Protein AF-A0A3D4R0G5-F1 (afdb_monomer_lite)

Radius of gyration: 15.56 Å; chains: 1; bounding box: 45×39×32 Å

Sequence (97 aa):
MHTFTLDKPDNLVDWWQESVDHYADKRLVGTKNKDGVYEWATRREINTRIDNLRAGLAQLGVGEGDAVGIIANTRLEWTYGNIACGLHERVLSLPSG

Secondary structure (DSSP, 8-state):
---PPPPSP-SHHHHHHHHHHHHTTSEEEEEE-TTSPEEEEEHHHHHHHHHHHHHHHHHTT--TT--------SSSHHHHHHHHHHHGGGGGGS---

Foldseek 3Di:
DDDDDDDPPPFLQRVLVVCCVVFVQDFDDWDQDPVRDTDTDGSVNLVVVLVVVLVVCVVVVDAPPDDDDDDDDPDCPVVSVRNSNRNRVCVVVDPDD

pLDDT: mean 73.66, std 18.44, range [33.53, 94.44]

Structure (mmCIF, N/CA/C/O backbone):
data_AF-A0A3D4R0G5-F1
#
_entry.id   AF-A0A3D4R0G5-F1
#
loop_
_atom_site.group_PDB
_atom_site.id
_atom_site.type_symbol
_atom_site.label_atom_id
_atom_site.label_alt_id
_atom_site.label_comp_id
_atom_site.label_asym_id
_atom_site.label_entity_id
_atom_site.label_seq_id
_atom_site.pdbx_PDB_ins_code
_atom_site.Cartn_x
_atom_site.Cartn_y
_atom_site.Cartn_z
_atom_site.occupancy
_atom_site.B_iso_or_equiv
_atom_site.auth_seq_id
_atom_site.auth_comp_id
_atom_site.auth_asym_id
_atom_site.auth_atom_id
_atom_site.pdbx_PDB_model_num
ATOM 1 N N . MET A 1 1 ? -14.406 29.023 13.101 1.00 48.34 1 MET A N 1
ATOM 2 C CA . MET A 1 1 ? -13.909 27.768 12.504 1.00 48.34 1 MET A CA 1
ATOM 3 C C . MET A 1 1 ? -14.226 27.843 11.022 1.00 48.34 1 MET A C 1
ATOM 5 O O . MET A 1 1 ? -15.395 27.978 10.692 1.00 48.34 1 MET A O 1
ATOM 9 N N . HIS A 1 2 ? -13.218 27.923 10.154 1.00 57.38 2 HIS A N 1
ATOM 10 C CA . HIS A 1 2 ? -13.448 27.912 8.708 1.00 57.38 2 HIS A CA 1
ATOM 11 C C . HIS A 1 2 ? -13.709 26.470 8.276 1.00 57.38 2 HIS A C 1
ATOM 13 O O . HIS A 1 2 ? -12.879 25.602 8.535 1.00 57.38 2 HIS A O 1
ATOM 19 N N . THR A 1 3 ? -14.865 26.219 7.669 1.00 54.50 3 THR A N 1
ATOM 20 C CA . THR A 1 3 ? -15.216 24.907 7.121 1.00 54.50 3 THR A CA 1
ATOM 21 C C . THR A 1 3 ? -14.802 24.894 5.656 1.00 54.50 3 THR A C 1
ATOM 23 O O . THR A 1 3 ? -15.384 25.609 4.843 1.00 54.50 3 THR A O 1
ATOM 26 N N . PHE A 1 4 ? -13.766 24.130 5.327 1.00 71.94 4 PHE A N 1
ATOM 27 C CA . PHE A 1 4 ? -13.363 23.891 3.944 1.00 71.94 4 PHE A CA 1
ATOM 28 C C . PHE A 1 4 ? -14.154 22.698 3.402 1.00 71.94 4 PHE A C 1
ATOM 30 O O . PHE A 1 4 ? -14.336 21.711 4.110 1.00 71.94 4 PHE A O 1
ATOM 37 N N . THR A 1 5 ? -14.639 22.801 2.164 1.00 72.31 5 THR A N 1
ATOM 38 C CA . THR A 1 5 ? -15.183 21.662 1.410 1.00 72.31 5 THR A CA 1
ATOM 39 C C . THR A 1 5 ? -14.117 21.264 0.400 1.00 72.31 5 THR A C 1
ATOM 41 O O . THR A 1 5 ? -13.736 22.091 -0.425 1.00 72.31 5 THR A O 1
ATOM 44 N N . LEU A 1 6 ? -13.577 20.054 0.528 1.00 71.44 6 LEU A N 1
ATOM 45 C CA . LEU A 1 6 ? -12.579 19.513 -0.390 1.00 71.44 6 LEU A CA 1
ATOM 46 C C . LEU A 1 6 ? -13.287 18.712 -1.485 1.00 71.44 6 LEU A C 1
ATOM 48 O O . LEU A 1 6 ? -14.245 17.990 -1.201 1.00 71.44 6 LEU A O 1
ATOM 52 N N . ASP A 1 7 ? -12.814 18.836 -2.723 1.00 78.00 7 ASP A N 1
ATOM 53 C CA . ASP A 1 7 ? -13.222 17.932 -3.796 1.00 78.00 7 ASP A CA 1
ATOM 54 C C . ASP A 1 7 ? -12.615 16.547 -3.543 1.00 78.00 7 ASP A C 1
ATOM 56 O O . ASP A 1 7 ? -11.468 16.430 -3.105 1.00 78.00 7 ASP A O 1
ATOM 60 N N . LYS A 1 8 ? -13.381 15.488 -3.823 1.00 74.56 8 LYS A N 1
ATOM 61 C CA . LYS A 1 8 ? -12.870 14.119 -3.709 1.00 74.56 8 LYS A CA 1
ATOM 62 C C . LYS A 1 8 ? -11.788 13.844 -4.766 1.00 74.56 8 LYS A C 1
ATOM 64 O O . LYS A 1 8 ? -11.909 14.354 -5.883 1.00 74.56 8 LYS A O 1
ATOM 69 N N . PRO A 1 9 ? -10.787 13.001 -4.458 1.00 75.31 9 PRO A N 1
ATOM 70 C CA . PRO A 1 9 ? -10.557 12.335 -3.172 1.00 75.31 9 PRO A CA 1
ATOM 71 C C . PRO A 1 9 ? -9.967 13.287 -2.117 1.00 75.31 9 PRO A C 1
ATOM 73 O O . PRO A 1 9 ? -8.949 13.937 -2.347 1.00 75.31 9 PRO A O 1
ATOM 76 N N . ASP A 1 10 ? -10.589 13.335 -0.938 1.00 78.00 10 ASP A N 1
ATOM 77 C CA . ASP A 1 10 ? -10.204 14.206 0.186 1.00 78.00 10 ASP A CA 1
ATOM 78 C C . ASP A 1 10 ? -9.365 13.482 1.254 1.00 78.00 10 ASP A C 1
ATOM 80 O O . ASP A 1 10 ? -8.945 14.079 2.246 1.00 78.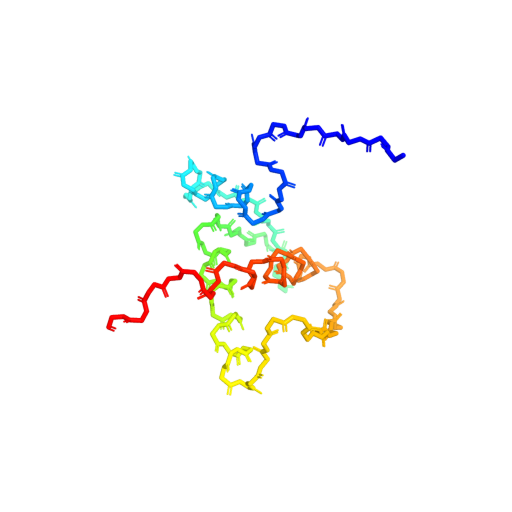00 10 ASP A O 1
ATOM 84 N N . ASN A 1 11 ? -9.071 12.201 1.026 1.00 77.12 11 ASN A N 1
ATOM 85 C CA . ASN A 1 11 ? -8.231 11.368 1.869 1.00 77.12 11 ASN A CA 1
ATOM 86 C C . ASN A 1 11 ? -7.337 10.446 1.014 1.00 77.12 11 ASN A C 1
ATOM 88 O O . ASN A 1 11 ? -7.594 10.179 -0.164 1.00 77.12 11 ASN A O 1
ATOM 92 N N . LEU A 1 12 ? -6.252 9.955 1.618 1.00 73.62 12 LEU A N 1
ATOM 93 C CA . LEU A 1 12 ? -5.248 9.138 0.924 1.00 73.62 12 LEU A CA 1
ATOM 94 C C . LEU A 1 12 ? -5.777 7.765 0.489 1.00 73.62 12 LEU A C 1
ATOM 96 O O . LEU A 1 12 ? -5.223 7.169 -0.434 1.00 73.62 12 LEU A O 1
ATOM 100 N N . VAL A 1 13 ? -6.824 7.271 1.148 1.00 79.31 13 VAL A N 1
ATOM 101 C CA . VAL A 1 13 ? -7.434 5.965 0.879 1.00 79.31 13 VAL A CA 1
ATOM 102 C C . VAL A 1 13 ? -8.146 5.978 -0.448 1.00 79.31 13 VAL A C 1
ATOM 104 O O . VAL A 1 13 ? -7.862 5.156 -1.317 1.00 79.31 13 VAL A O 1
ATOM 107 N N . ASP A 1 14 ? -9.041 6.945 -0.602 1.00 79.69 14 ASP A N 1
ATOM 108 C CA . ASP A 1 14 ? -9.848 7.099 -1.795 1.00 79.69 14 ASP A CA 1
ATOM 109 C C . ASP A 1 14 ? -8.952 7.446 -2.984 1.00 79.69 14 ASP A C 1
ATOM 111 O O . ASP A 1 14 ? -9.070 6.828 -4.040 1.00 79.69 14 ASP A O 1
ATOM 115 N N . TRP A 1 15 ? -7.955 8.314 -2.780 1.00 85.94 15 TRP A N 1
ATOM 116 C CA . TRP A 1 15 ? -6.956 8.604 -3.808 1.00 85.94 15 TRP A CA 1
ATOM 117 C C . TRP A 1 15 ? -6.176 7.357 -4.246 1.00 85.94 15 TRP A C 1
ATOM 119 O O . TRP A 1 15 ? -5.942 7.146 -5.440 1.00 85.94 15 TRP A O 1
ATOM 129 N N . TRP A 1 16 ? -5.759 6.513 -3.296 1.00 87.38 16 TRP A N 1
ATOM 130 C CA . TRP A 1 16 ? -5.046 5.280 -3.620 1.00 87.38 16 TRP A CA 1
ATOM 131 C C . TRP A 1 16 ? -5.940 4.296 -4.376 1.00 87.38 16 TRP A C 1
ATOM 133 O O . TRP A 1 16 ? -5.505 3.747 -5.388 1.00 87.38 16 TRP A O 1
ATOM 143 N N . GLN A 1 17 ? -7.185 4.111 -3.934 1.00 85.62 17 GLN A N 1
ATOM 144 C CA . GLN A 1 17 ? -8.121 3.200 -4.583 1.00 85.62 17 GLN A CA 1
ATOM 145 C C . GLN A 1 17 ? -8.419 3.635 -6.022 1.00 85.62 17 GLN A C 1
ATOM 147 O O . GLN A 1 17 ? -8.271 2.829 -6.936 1.00 85.62 17 GLN A O 1
ATOM 152 N N . GLU A 1 18 ? -8.716 4.918 -6.249 1.00 89.50 18 GLU A N 1
ATOM 153 C CA . GLU A 1 18 ? -8.906 5.460 -7.600 1.00 89.50 18 GLU A CA 1
ATOM 154 C C . GLU A 1 18 ? -7.652 5.255 -8.469 1.00 89.50 18 GLU A C 1
ATOM 156 O O . GLU A 1 18 ? -7.726 4.851 -9.632 1.00 89.50 18 GLU A O 1
ATOM 161 N N . SER A 1 19 ? -6.461 5.472 -7.904 1.00 88.38 19 SER A N 1
ATOM 162 C CA . SER A 1 19 ? -5.190 5.248 -8.603 1.00 88.38 19 SER A CA 1
ATOM 163 C C . SER A 1 19 ? -4.996 3.782 -9.007 1.00 88.38 19 SER A C 1
ATOM 165 O O . SER A 1 19 ? -4.516 3.508 -10.113 1.00 88.38 19 SER A O 1
ATOM 167 N N . VAL A 1 20 ? -5.363 2.830 -8.143 1.00 91.81 20 VAL A N 1
ATOM 168 C CA . VAL A 1 20 ? -5.325 1.393 -8.451 1.00 91.81 20 VAL A CA 1
ATOM 169 C C . VAL A 1 20 ? -6.344 1.055 -9.535 1.00 91.81 20 VAL A C 1
ATOM 171 O O . VAL A 1 20 ? -5.971 0.397 -10.505 1.00 91.81 20 VAL A O 1
ATOM 174 N N . ASP A 1 21 ? -7.573 1.557 -9.435 1.00 92.31 21 ASP A N 1
ATOM 175 C CA . ASP A 1 21 ? -8.653 1.273 -10.385 1.00 92.31 21 ASP A CA 1
ATOM 176 C C . ASP A 1 21 ? -8.296 1.733 -11.809 1.00 92.31 21 ASP A C 1
ATOM 178 O O . ASP A 1 21 ? -8.527 1.017 -12.785 1.00 92.31 21 ASP A O 1
ATOM 182 N N . HIS A 1 22 ? -7.652 2.896 -11.944 1.00 93.12 22 HIS A N 1
ATOM 183 C CA . HIS A 1 22 ? -7.268 3.445 -13.246 1.00 93.12 22 HIS A CA 1
ATOM 184 C C . HIS A 1 22 ? -5.939 2.912 -13.796 1.00 93.12 22 HIS A C 1
ATOM 186 O O . HIS A 1 22 ? -5.716 2.928 -15.011 1.00 93.12 22 HIS A O 1
ATOM 192 N N . TYR A 1 23 ? -5.016 2.483 -12.931 1.00 93.62 23 TYR A N 1
ATOM 193 C CA . TYR A 1 23 ? -3.621 2.252 -13.319 1.00 93.62 23 TYR A CA 1
ATOM 194 C C . TYR A 1 23 ? -3.008 0.974 -12.737 1.00 93.62 23 TYR A C 1
ATOM 196 O O . TYR A 1 23 ? -1.780 0.893 -12.638 1.00 93.62 23 TYR A O 1
ATOM 204 N N . ALA A 1 24 ? -3.828 -0.018 -12.382 1.00 91.00 24 ALA A N 1
ATOM 205 C CA . ALA A 1 24 ? -3.434 -1.255 -11.703 1.00 91.00 24 ALA A CA 1
ATOM 206 C C . ALA A 1 24 ? -2.129 -1.873 -12.231 1.00 91.00 24 ALA A C 1
ATOM 208 O O . ALA A 1 24 ? -1.208 -2.133 -11.455 1.00 91.00 24 ALA A O 1
ATOM 209 N N . ASP A 1 25 ? -2.015 -2.040 -13.550 1.00 94.44 25 ASP A N 1
ATOM 210 C CA . ASP A 1 25 ? -0.896 -2.755 -14.175 1.00 94.44 25 ASP A CA 1
ATOM 211 C C . ASP A 1 25 ? 0.287 -1.832 -14.539 1.00 94.44 25 ASP A C 1
ATOM 213 O O . ASP A 1 25 ? 1.323 -2.281 -15.034 1.00 94.44 25 ASP A O 1
ATOM 217 N N . LYS A 1 26 ? 0.182 -0.522 -14.266 1.00 92.75 26 LYS A N 1
ATOM 218 C CA . LYS A 1 26 ? 1.291 0.417 -14.468 1.00 92.75 26 LYS A CA 1
ATOM 219 C C . LYS A 1 26 ? 2.290 0.301 -13.323 1.00 92.75 26 LYS A C 1
ATOM 221 O O . LYS A 1 26 ? 1.942 0.477 -12.152 1.00 92.75 26 LYS A O 1
ATOM 226 N N . ARG A 1 27 ? 3.559 0.101 -13.690 1.00 91.44 27 ARG A N 1
ATOM 227 C CA . ARG A 1 27 ? 4.708 0.213 -12.782 1.00 91.44 27 ARG A CA 1
ATOM 228 C C . ARG A 1 27 ? 4.680 1.581 -12.108 1.00 91.44 27 ARG A C 1
ATOM 230 O O . ARG A 1 27 ? 4.577 2.604 -12.784 1.00 91.44 27 ARG A O 1
ATOM 237 N N . LEU A 1 28 ? 4.745 1.584 -10.785 1.00 84.25 28 LEU A N 1
ATOM 238 C CA . LEU A 1 28 ? 4.773 2.805 -9.985 1.00 84.25 28 LEU A CA 1
ATOM 239 C C . LEU A 1 28 ? 6.131 2.985 -9.311 1.00 84.25 28 LEU A C 1
ATOM 241 O O . LEU A 1 28 ? 6.627 4.103 -9.216 1.00 84.25 28 LEU A O 1
ATOM 245 N N . VAL A 1 29 ? 6.738 1.887 -8.865 1.00 81.81 29 VAL A N 1
ATOM 246 C CA . VAL A 1 29 ? 7.881 1.928 -7.954 1.00 81.81 29 VAL A CA 1
ATOM 247 C C . VAL A 1 29 ? 8.962 0.974 -8.420 1.00 81.81 29 VAL A C 1
ATOM 249 O O . VAL A 1 29 ? 8.661 -0.177 -8.706 1.00 81.81 29 V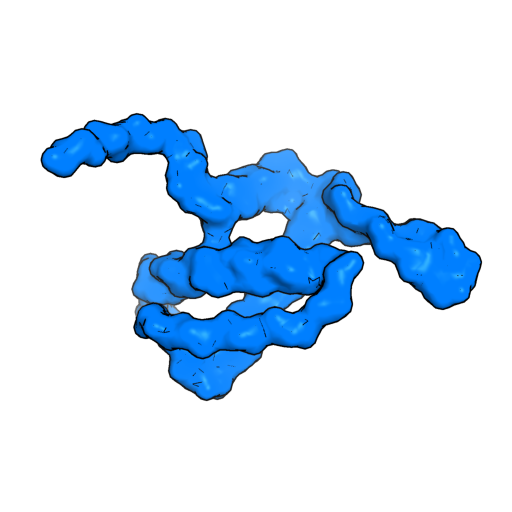AL A O 1
ATOM 252 N N . GLY A 1 30 ? 10.213 1.437 -8.458 1.00 85.06 30 GLY A N 1
ATOM 253 C CA . GLY A 1 30 ? 11.387 0.614 -8.740 1.00 85.06 30 GLY A CA 1
ATOM 254 C C . GLY A 1 30 ? 12.320 0.527 -7.532 1.00 85.06 30 GLY A C 1
ATOM 255 O O . GLY A 1 30 ? 12.802 1.550 -7.043 1.00 85.06 30 GLY A O 1
ATOM 256 N N . THR A 1 31 ? 12.636 -0.680 -7.072 1.00 84.12 31 THR A N 1
ATOM 257 C CA . THR A 1 31 ? 13.633 -0.936 -6.023 1.00 84.12 31 THR A CA 1
ATOM 258 C C . THR A 1 31 ? 14.840 -1.647 -6.607 1.00 84.12 31 THR A C 1
ATOM 260 O O . THR A 1 31 ? 14.688 -2.586 -7.376 1.00 84.12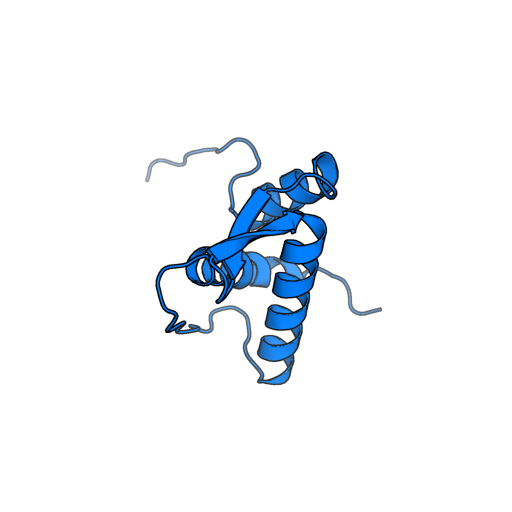 31 THR A O 1
ATOM 263 N N . LYS A 1 32 ? 16.052 -1.211 -6.249 1.00 86.44 32 LYS A N 1
ATOM 264 C CA . LYS A 1 32 ? 17.259 -1.948 -6.631 1.00 86.44 32 LYS A CA 1
ATOM 265 C C . LYS A 1 32 ? 17.386 -3.190 -5.760 1.00 86.44 32 LYS A C 1
ATOM 267 O O . LYS A 1 32 ? 17.349 -3.065 -4.537 1.00 86.44 32 LYS A O 1
ATOM 272 N N . ASN A 1 33 ? 17.557 -4.344 -6.386 1.00 86.25 33 ASN A N 1
ATOM 273 C CA . ASN A 1 33 ? 17.921 -5.570 -5.695 1.00 86.25 33 ASN A CA 1
ATOM 274 C C . ASN A 1 33 ? 19.418 -5.575 -5.331 1.00 86.25 33 ASN A C 1
ATOM 276 O O . ASN A 1 33 ? 20.140 -4.601 -5.574 1.00 86.25 33 ASN A O 1
ATOM 280 N N . LYS A 1 34 ? 19.885 -6.668 -4.716 1.00 88.06 34 LYS A N 1
ATOM 281 C CA . LYS A 1 34 ? 21.274 -6.810 -4.242 1.00 88.06 34 LYS A CA 1
ATOM 282 C C . LYS A 1 34 ? 22.306 -6.713 -5.372 1.00 88.06 34 LYS A C 1
ATOM 284 O O . LYS A 1 34 ? 23.418 -6.260 -5.125 1.00 88.06 34 LYS A O 1
ATOM 289 N N . ASP A 1 35 ? 21.902 -7.049 -6.593 1.00 92.00 35 ASP A N 1
ATOM 290 C CA . ASP A 1 35 ? 22.732 -6.997 -7.799 1.00 92.00 35 ASP A CA 1
ATOM 291 C C . ASP A 1 35 ? 22.663 -5.627 -8.503 1.00 92.00 35 ASP A C 1
ATOM 293 O O . ASP A 1 35 ? 23.237 -5.422 -9.571 1.00 92.00 35 ASP A O 1
ATOM 297 N N . GLY A 1 36 ? 21.952 -4.659 -7.914 1.00 90.06 36 GLY A N 1
ATOM 298 C CA . GLY A 1 36 ? 21.808 -3.302 -8.439 1.00 90.06 36 GLY A CA 1
ATOM 299 C C . GLY A 1 36 ? 20.769 -3.153 -9.555 1.00 90.06 36 GLY A C 1
ATOM 300 O O . GLY A 1 36 ? 20.627 -2.049 -10.094 1.00 90.06 36 GLY A O 1
ATOM 301 N N . VAL A 1 37 ? 20.023 -4.214 -9.877 1.00 91.81 37 VAL A N 1
ATOM 302 C CA . VAL A 1 37 ? 18.975 -4.230 -10.908 1.00 91.81 37 VAL A CA 1
ATOM 303 C C . VAL A 1 37 ? 17.666 -3.696 -10.333 1.00 91.81 37 VAL A C 1
ATOM 305 O O . VAL A 1 37 ? 17.285 -4.034 -9.216 1.00 91.81 37 VAL A O 1
ATOM 308 N N . TYR A 1 38 ? 16.968 -2.847 -11.091 1.00 88.69 38 TYR A N 1
ATOM 309 C CA . TYR A 1 38 ? 15.657 -2.342 -10.688 1.00 88.69 38 TYR A CA 1
ATOM 310 C C . TYR A 1 38 ? 14.563 -3.387 -10.897 1.00 88.69 38 TYR A C 1
ATOM 312 O O . TYR A 1 38 ? 14.242 -3.755 -12.027 1.00 88.69 38 TYR A O 1
ATOM 320 N N . GLU A 1 39 ? 13.931 -3.772 -9.800 1.00 89.25 39 GLU A N 1
ATOM 321 C CA . GLU A 1 39 ? 12.689 -4.528 -9.762 1.00 89.25 39 GLU A CA 1
ATOM 322 C C . GLU A 1 39 ? 11.531 -3.549 -9.610 1.00 89.25 39 GLU A C 1
ATOM 324 O O . GLU A 1 39 ? 11.540 -2.690 -8.726 1.00 89.25 39 GLU A O 1
ATOM 329 N N . TRP A 1 40 ? 10.549 -3.648 -10.502 1.00 90.25 40 TRP A N 1
ATOM 330 C CA . TRP A 1 40 ? 9.428 -2.720 -10.548 1.00 90.25 40 TRP A CA 1
ATOM 331 C C . TRP A 1 40 ? 8.167 -3.369 -10.003 1.00 90.25 40 TRP A C 1
ATOM 333 O O . TRP A 1 40 ? 7.809 -4.455 -10.443 1.00 90.25 40 TRP A O 1
ATOM 343 N N . ALA A 1 41 ? 7.471 -2.663 -9.119 1.00 89.19 41 ALA A N 1
ATOM 344 C CA . ALA A 1 41 ? 6.151 -3.026 -8.640 1.00 89.19 41 ALA A CA 1
ATOM 345 C C . ALA A 1 41 ? 5.073 -2.204 -9.358 1.00 89.19 41 ALA A C 1
ATOM 347 O O . ALA A 1 41 ? 5.170 -0.977 -9.515 1.00 89.19 41 ALA A O 1
ATOM 348 N N . THR A 1 42 ? 4.036 -2.901 -9.793 1.00 92.12 42 THR A N 1
ATOM 349 C CA . THR A 1 42 ? 2.771 -2.350 -10.276 1.00 92.12 42 THR A CA 1
ATOM 350 C C . THR A 1 42 ? 1.911 -1.864 -9.112 1.00 92.12 42 THR A C 1
ATOM 352 O O . THR A 1 42 ? 2.101 -2.263 -7.961 1.00 92.12 42 THR A O 1
ATOM 355 N N . ARG A 1 43 ? 0.930 -1.001 -9.396 1.00 90.25 43 ARG A N 1
ATOM 356 C CA . ARG A 1 43 ? -0.039 -0.563 -8.377 1.00 90.25 43 ARG A CA 1
ATOM 357 C C . ARG A 1 43 ? -0.830 -1.729 -7.796 1.00 90.25 43 ARG A C 1
ATOM 359 O O . ARG A 1 43 ? -1.068 -1.742 -6.596 1.00 90.25 43 ARG A O 1
ATOM 366 N N . ARG A 1 44 ? -1.169 -2.726 -8.618 1.00 91.19 44 ARG A N 1
ATOM 367 C CA . ARG A 1 44 ? -1.833 -3.960 -8.184 1.00 91.19 44 ARG A CA 1
ATOM 368 C C . ARG A 1 44 ? -1.013 -4.711 -7.140 1.00 91.19 44 ARG A C 1
ATOM 370 O O . ARG A 1 44 ? -1.529 -5.035 -6.079 1.00 91.19 44 ARG A O 1
ATOM 377 N N . GLU A 1 45 ? 0.267 -4.949 -7.418 1.00 89.94 45 GLU A N 1
ATOM 378 C CA . GLU A 1 45 ? 1.155 -5.657 -6.487 1.00 89.94 45 GLU A CA 1
ATOM 379 C C . GLU A 1 45 ? 1.349 -4.882 -5.182 1.00 89.94 45 GLU A C 1
ATOM 381 O O . GLU A 1 45 ? 1.449 -5.481 -4.112 1.00 89.94 45 GLU A O 1
ATOM 386 N N . ILE A 1 46 ? 1.376 -3.550 -5.255 1.00 87.56 46 ILE A N 1
ATOM 387 C CA . ILE A 1 46 ? 1.411 -2.693 -4.068 1.00 87.56 46 ILE A CA 1
ATOM 388 C C . ILE A 1 46 ? 0.098 -2.814 -3.282 1.00 87.56 46 ILE A C 1
ATOM 390 O O . ILE A 1 46 ? 0.148 -2.984 -2.066 1.00 87.56 46 ILE A O 1
ATOM 394 N N . ASN A 1 47 ? -1.057 -2.799 -3.955 1.00 87.94 47 ASN A N 1
ATOM 395 C CA . ASN A 1 47 ? -2.360 -2.943 -3.307 1.00 87.94 47 ASN A CA 1
ATOM 396 C C . ASN A 1 47 ? -2.471 -4.263 -2.544 1.00 87.94 47 ASN A C 1
ATOM 398 O O . ASN A 1 47 ? -2.826 -4.267 -1.373 1.00 87.94 47 ASN A O 1
ATOM 402 N N . THR A 1 48 ? -2.054 -5.372 -3.160 1.00 88.31 48 THR A N 1
ATOM 403 C CA . THR A 1 48 ? -2.030 -6.681 -2.494 1.00 88.31 48 THR A CA 1
ATOM 404 C C . THR A 1 48 ? -1.176 -6.670 -1.223 1.00 88.31 48 THR A C 1
ATOM 406 O O . THR A 1 48 ? -1.541 -7.284 -0.223 1.00 88.31 48 THR A O 1
ATOM 409 N N . ARG A 1 49 ? -0.038 -5.964 -1.221 1.00 86.94 49 ARG A N 1
ATOM 410 C CA . ARG A 1 49 ? 0.806 -5.839 -0.019 1.00 86.94 49 ARG A CA 1
ATOM 411 C C . ARG A 1 49 ? 0.123 -5.019 1.076 1.00 86.94 49 ARG A C 1
ATOM 413 O O . ARG A 1 49 ? 0.236 -5.387 2.242 1.00 86.94 49 ARG A O 1
ATOM 420 N N . ILE A 1 50 ? -0.580 -3.948 0.705 1.00 84.44 50 ILE A N 1
ATOM 421 C CA . ILE A 1 50 ? -1.382 -3.139 1.632 1.00 84.44 50 ILE A CA 1
ATOM 422 C C . ILE A 1 50 ? -2.490 -4.000 2.251 1.00 84.44 50 ILE A C 1
ATOM 424 O O . ILE A 1 50 ? -2.604 -4.041 3.473 1.00 84.44 50 ILE A O 1
ATOM 428 N N . ASP A 1 51 ? -3.240 -4.749 1.441 1.00 85.50 51 ASP A N 1
ATOM 429 C CA . ASP A 1 51 ? -4.325 -5.618 1.915 1.00 85.50 51 ASP A CA 1
ATOM 430 C C . ASP A 1 51 ? -3.815 -6.693 2.885 1.00 85.50 51 ASP A C 1
ATOM 432 O O . ASP A 1 51 ? -4.387 -6.894 3.957 1.00 85.50 51 ASP A O 1
ATOM 436 N N . ASN A 1 52 ? -2.685 -7.331 2.563 1.00 85.81 52 ASN A N 1
ATOM 437 C CA . ASN A 1 52 ? -2.062 -8.327 3.436 1.00 85.81 52 ASN A CA 1
ATOM 438 C C . ASN A 1 52 ? -1.611 -7.729 4.778 1.00 85.81 52 ASN A C 1
ATOM 440 O O . ASN A 1 52 ? -1.811 -8.349 5.823 1.00 85.81 52 ASN A O 1
ATOM 444 N N . LEU A 1 53 ? -1.020 -6.527 4.768 1.00 84.81 53 LEU A N 1
ATOM 445 C CA . LEU A 1 53 ? -0.6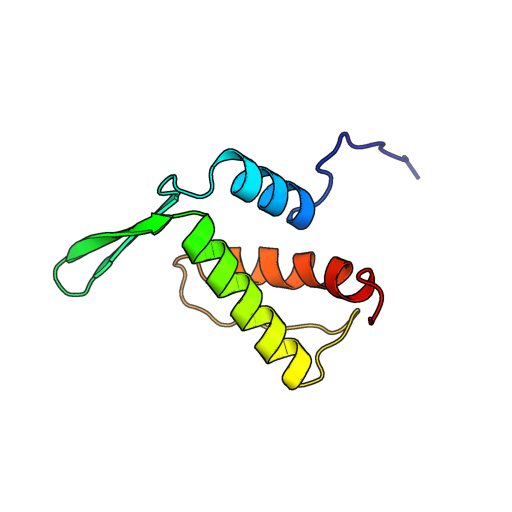24 -5.830 5.995 1.00 84.81 53 LEU A CA 1
ATOM 446 C C . LEU A 1 53 ? -1.845 -5.522 6.867 1.00 84.81 53 LEU A C 1
ATOM 448 O O . LEU A 1 53 ? -1.822 -5.779 8.069 1.00 84.81 53 LEU A O 1
ATOM 452 N N . ARG A 1 54 ? -2.929 -5.028 6.262 1.00 83.44 54 ARG A N 1
ATOM 453 C CA . ARG A 1 54 ? -4.183 -4.738 6.968 1.00 83.44 54 ARG A CA 1
ATOM 454 C C . ARG A 1 54 ? -4.796 -5.987 7.583 1.00 83.44 54 ARG A C 1
ATOM 456 O O . ARG A 1 54 ? -5.180 -5.959 8.747 1.00 83.44 54 ARG A O 1
ATOM 463 N N . ALA A 1 55 ? -4.850 -7.082 6.827 1.00 84.06 55 ALA A N 1
ATOM 464 C CA . ALA A 1 55 ? -5.346 -8.356 7.330 1.00 84.06 55 ALA A CA 1
ATOM 465 C C . ALA A 1 55 ? -4.519 -8.843 8.532 1.00 84.06 55 ALA A C 1
ATOM 467 O O . ALA A 1 55 ? -5.090 -9.289 9.525 1.00 84.06 55 ALA A O 1
ATOM 468 N N . GLY A 1 56 ? -3.191 -8.702 8.477 1.00 88.88 56 GLY A N 1
ATOM 469 C CA . GLY A 1 56 ? -2.307 -9.031 9.596 1.00 88.88 56 GLY A CA 1
ATOM 470 C C . GLY A 1 56 ? -2.552 -8.161 10.833 1.00 88.88 56 GLY A C 1
ATOM 471 O O . GLY A 1 56 ? -2.657 -8.688 11.936 1.00 88.88 56 GLY A O 1
ATOM 472 N N . LEU A 1 57 ? -2.700 -6.843 10.665 1.00 86.56 57 LEU A N 1
ATOM 473 C CA . LEU A 1 57 ? -2.993 -5.924 11.773 1.00 86.56 57 LEU A CA 1
ATOM 474 C C . LEU A 1 57 ? -4.354 -6.218 12.420 1.00 86.56 57 LEU A C 1
ATOM 476 O O . LEU A 1 57 ? -4.446 -6.286 13.644 1.00 86.56 57 LEU A O 1
ATOM 480 N N . ALA A 1 58 ? -5.382 -6.477 11.610 1.00 86.25 58 ALA A N 1
ATOM 481 C CA . ALA A 1 58 ? -6.701 -6.863 12.102 1.00 86.25 58 ALA A CA 1
ATOM 482 C C . ALA A 1 58 ? -6.652 -8.181 12.898 1.00 86.25 58 ALA A C 1
ATOM 484 O O . ALA A 1 58 ? -7.272 -8.288 13.954 1.00 86.25 58 ALA A O 1
ATOM 485 N N . GLN A 1 59 ? -5.865 -9.167 12.448 1.00 89.06 59 GLN A N 1
ATOM 486 C CA . GLN A 1 59 ? -5.655 -10.422 13.185 1.00 89.06 59 GLN A CA 1
ATOM 487 C C . GLN A 1 59 ? -4.943 -10.221 14.531 1.00 89.06 59 GLN A C 1
ATOM 489 O O . GLN A 1 59 ? -5.154 -11.005 15.453 1.00 89.06 59 GLN A O 1
ATOM 494 N N . LEU A 1 60 ? -4.124 -9.174 14.661 1.00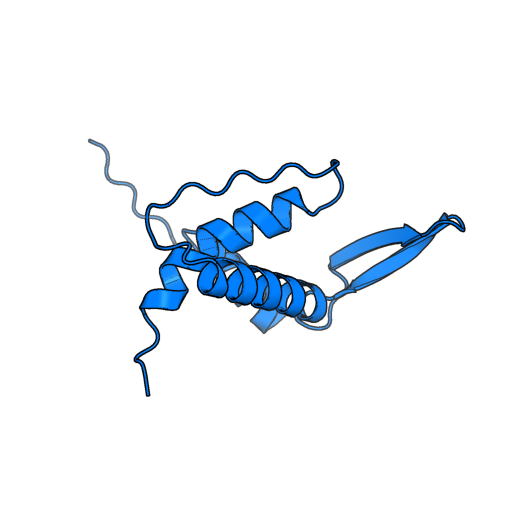 90.69 60 LEU A N 1
ATOM 495 C CA . LEU A 1 60 ? -3.475 -8.788 15.917 1.00 90.69 60 LEU A CA 1
ATOM 496 C C . LEU A 1 60 ? -4.382 -7.944 16.830 1.00 90.69 60 LEU A C 1
ATOM 498 O O . LEU A 1 60 ? -3.953 -7.560 17.916 1.00 90.69 60 LEU A O 1
ATOM 502 N N . GLY A 1 61 ? -5.625 -7.679 16.417 1.00 89.12 61 GLY A N 1
ATOM 503 C CA . GLY A 1 61 ? -6.615 -6.940 17.199 1.00 89.12 61 GLY A CA 1
ATOM 504 C C . GLY A 1 61 ? -6.523 -5.420 17.075 1.00 89.12 61 GLY A C 1
ATOM 505 O O . GLY A 1 61 ? -7.156 -4.731 17.866 1.00 89.12 61 GLY A O 1
ATOM 506 N N . VAL A 1 62 ? -5.763 -4.897 16.107 1.00 89.06 62 VAL A N 1
ATOM 507 C CA . VAL A 1 62 ? -5.673 -3.452 15.854 1.00 89.06 62 VAL A CA 1
ATOM 508 C C . VAL A 1 62 ? -6.973 -2.950 15.222 1.00 89.06 62 VAL A C 1
ATOM 510 O O . VAL A 1 62 ? -7.401 -3.448 14.176 1.00 89.06 62 VAL A O 1
ATOM 513 N N . GLY A 1 63 ? -7.589 -1.960 15.864 1.00 81.00 63 GLY A N 1
ATOM 514 C CA . GLY A 1 63 ? -8.878 -1.375 15.514 1.00 81.00 63 GLY A CA 1
ATOM 515 C C . GLY A 1 63 ? -8.818 0.109 15.144 1.00 81.00 63 GLY A C 1
ATOM 516 O O . GLY A 1 63 ? -7.761 0.723 15.024 1.00 81.00 63 GLY A O 1
ATOM 517 N N . GLU A 1 64 ? -9.992 0.686 14.889 1.00 76.81 64 GLU A N 1
ATOM 518 C CA . GLU A 1 64 ? -10.128 2.125 14.640 1.00 76.81 64 GLU A CA 1
ATOM 519 C C . GLU A 1 64 ? -9.764 2.924 15.894 1.00 76.81 64 GLU A C 1
ATOM 521 O O . GLU A 1 64 ? -10.156 2.569 17.004 1.00 76.81 64 GLU A O 1
ATOM 526 N N . GLY A 1 65 ? -9.008 4.006 15.710 1.00 75.75 65 GLY A N 1
ATOM 527 C CA . GLY A 1 65 ? -8.519 4.841 16.807 1.00 75.75 65 GLY A CA 1
ATOM 528 C C . GLY A 1 65 ? -7.239 4.329 17.474 1.00 75.75 65 GLY A C 1
ATOM 529 O O . GLY A 1 65 ? -6.631 5.078 18.241 1.00 75.75 65 GLY A O 1
ATOM 530 N N . ASP A 1 66 ? -6.784 3.114 17.150 1.00 77.31 66 ASP A N 1
ATOM 531 C CA . ASP A 1 66 ? -5.508 2.596 17.637 1.00 77.31 66 ASP A CA 1
ATOM 532 C C . ASP A 1 66 ? -4.324 3.225 16.896 1.00 77.31 66 ASP A C 1
ATOM 534 O O . ASP A 1 66 ? -4.344 3.457 15.684 1.00 77.31 66 ASP A O 1
ATOM 538 N N . ALA A 1 67 ? -3.241 3.472 17.631 1.00 77.88 67 ALA A N 1
ATOM 539 C CA . ALA A 1 67 ? -2.006 3.987 17.062 1.00 77.88 67 ALA A CA 1
ATOM 540 C C . ALA A 1 67 ? -1.071 2.838 16.657 1.00 77.88 67 ALA A C 1
ATOM 542 O O . ALA A 1 67 ? -0.659 2.034 17.495 1.00 77.88 67 ALA A O 1
ATOM 543 N N . VAL A 1 68 ? -0.665 2.805 15.385 1.00 79.56 68 VAL A N 1
ATOM 544 C CA . VAL A 1 68 ? 0.323 1.846 14.866 1.00 79.56 68 VAL A CA 1
ATOM 545 C C . VAL A 1 68 ? 1.645 2.559 14.592 1.00 79.56 68 VAL A C 1
ATOM 547 O O . VAL A 1 68 ? 1.738 3.424 13.723 1.00 79.56 68 VAL A O 1
ATOM 550 N N . GLY A 1 69 ? 2.693 2.187 15.328 1.00 73.00 69 GLY A N 1
ATOM 551 C CA . GLY A 1 69 ? 4.054 2.660 15.076 1.00 73.00 69 GLY A CA 1
ATOM 552 C C . GLY A 1 69 ? 4.752 1.806 14.018 1.00 73.00 69 GLY A C 1
ATOM 553 O O . GLY A 1 69 ? 4.870 0.595 14.185 1.00 73.00 69 GLY A O 1
ATOM 554 N N . ILE A 1 70 ? 5.255 2.427 12.949 1.00 72.38 70 ILE A N 1
ATOM 555 C CA . ILE A 1 70 ? 5.995 1.736 11.882 1.00 72.38 70 ILE A CA 1
ATOM 556 C C . ILE A 1 70 ? 7.450 2.203 11.901 1.00 72.38 70 ILE A C 1
ATOM 558 O O . ILE A 1 70 ? 7.741 3.366 11.622 1.00 72.38 70 ILE A O 1
ATOM 562 N N . ILE A 1 71 ? 8.368 1.282 12.204 1.00 68.62 71 ILE A N 1
ATOM 563 C CA . ILE A 1 71 ? 9.814 1.504 12.098 1.00 68.62 71 ILE A CA 1
ATOM 564 C C . ILE A 1 71 ? 10.299 0.765 10.857 1.00 68.62 71 ILE A C 1
ATOM 566 O O . ILE A 1 71 ? 10.405 -0.459 10.847 1.00 68.62 71 ILE A O 1
ATOM 570 N N . ALA A 1 72 ? 10.585 1.523 9.809 1.00 58.91 72 ALA A N 1
ATOM 571 C CA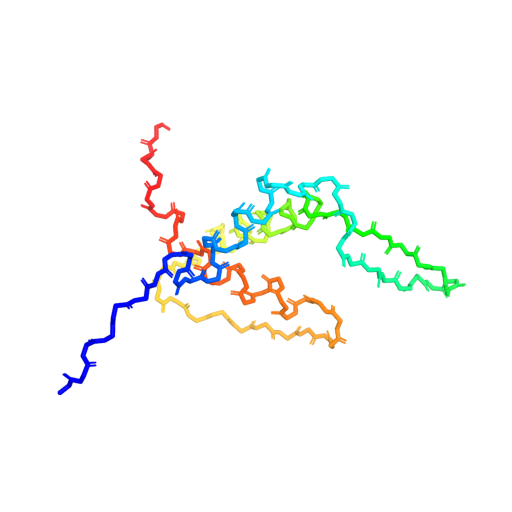 . ALA A 1 72 ? 11.073 1.005 8.543 1.00 58.91 72 ALA A CA 1
ATOM 572 C C . ALA A 1 72 ? 12.179 1.922 8.009 1.00 58.91 72 ALA A C 1
ATOM 574 O O . ALA A 1 72 ? 12.175 3.128 8.271 1.00 58.91 72 ALA A O 1
ATOM 575 N N . ASN A 1 73 ? 13.143 1.358 7.279 1.00 47.44 73 ASN A N 1
ATOM 576 C CA . ASN A 1 73 ? 14.177 2.156 6.623 1.00 47.44 73 ASN A CA 1
ATOM 577 C C . ASN A 1 73 ? 13.535 2.975 5.488 1.00 47.44 73 ASN A C 1
ATOM 579 O O . ASN A 1 73 ? 12.532 2.554 4.915 1.00 47.44 73 ASN A O 1
ATOM 583 N N . THR A 1 74 ? 14.083 4.138 5.123 1.00 46.53 74 THR A N 1
ATOM 584 C CA . THR A 1 74 ? 13.453 4.999 4.106 1.00 46.53 74 THR A CA 1
ATOM 585 C C . THR A 1 74 ? 13.633 4.434 2.695 1.00 46.53 74 THR A C 1
ATOM 587 O O . THR A 1 74 ? 14.446 4.910 1.905 1.00 46.53 74 THR A O 1
ATOM 590 N N . ARG A 1 75 ? 12.829 3.425 2.353 1.00 50.75 75 ARG A N 1
ATOM 591 C CA . ARG A 1 75 ? 12.387 3.103 0.995 1.00 50.75 75 ARG A CA 1
ATOM 592 C C . ARG A 1 75 ? 10.959 2.548 1.053 1.00 50.75 75 ARG A C 1
ATOM 594 O O . ARG A 1 75 ? 10.755 1.376 1.322 1.00 50.75 75 ARG A O 1
ATOM 601 N N . LEU A 1 76 ? 9.985 3.404 0.731 1.00 50.91 76 LEU A N 1
ATOM 602 C CA . LEU A 1 76 ? 8.571 3.112 0.404 1.00 50.91 76 LEU A CA 1
ATOM 603 C C . LEU A 1 76 ? 7.668 2.447 1.452 1.00 50.91 76 LEU A C 1
ATOM 605 O O . LEU A 1 76 ? 6.459 2.652 1.393 1.00 50.91 76 LEU A O 1
ATOM 609 N N . GLU A 1 77 ? 8.208 1.739 2.437 1.00 52.06 77 GLU A N 1
ATOM 610 C CA . GLU A 1 77 ? 7.433 1.133 3.530 1.00 52.06 77 GLU A CA 1
ATOM 611 C C . GLU A 1 77 ? 6.663 2.187 4.342 1.00 52.06 77 GLU A C 1
ATOM 613 O O . GLU A 1 77 ? 5.547 1.937 4.789 1.00 52.06 77 GLU A O 1
ATOM 618 N N . TRP A 1 78 ? 7.193 3.412 4.422 1.00 53.19 78 TRP A N 1
ATOM 619 C CA . TRP A 1 78 ? 6.521 4.559 5.039 1.00 53.19 78 TRP A CA 1
ATOM 620 C C . TRP A 1 78 ? 5.273 5.023 4.260 1.00 53.19 78 TRP A C 1
ATOM 622 O O . TRP A 1 78 ? 4.268 5.400 4.857 1.00 53.19 78 TRP A O 1
ATOM 632 N N . THR A 1 79 ? 5.288 4.949 2.922 1.00 55.22 79 THR A N 1
ATOM 633 C CA . THR A 1 79 ? 4.119 5.276 2.084 1.00 55.22 79 THR A CA 1
ATOM 634 C C . THR A 1 79 ? 3.049 4.193 2.192 1.00 55.22 79 THR A C 1
ATOM 636 O O . THR A 1 79 ? 1.871 4.518 2.299 1.00 55.22 79 THR A O 1
ATOM 639 N N . TYR A 1 80 ? 3.446 2.917 2.231 1.00 59.66 80 TYR A N 1
ATOM 640 C CA . TYR A 1 80 ? 2.511 1.805 2.434 1.00 59.66 80 TYR A CA 1
ATOM 641 C C . TYR A 1 80 ? 1.872 1.855 3.818 1.00 59.66 80 TYR A C 1
ATOM 643 O O . TYR A 1 80 ? 0.669 1.671 3.926 1.00 59.66 80 TYR A O 1
ATOM 651 N N . GLY A 1 81 ? 2.660 2.155 4.852 1.00 55.75 81 GLY A N 1
ATOM 652 C CA . GLY A 1 81 ? 2.188 2.309 6.221 1.00 55.75 81 GLY A CA 1
ATOM 653 C C . GLY A 1 81 ? 1.176 3.438 6.384 1.00 55.75 81 GLY A C 1
ATOM 654 O O . GLY A 1 81 ? 0.104 3.215 6.935 1.00 55.75 81 GLY A O 1
ATOM 655 N N . ASN A 1 82 ? 1.472 4.622 5.841 1.00 58.91 82 ASN A N 1
ATOM 656 C CA . ASN A 1 82 ? 0.551 5.761 5.902 1.00 58.91 82 ASN A CA 1
ATOM 657 C C . ASN A 1 82 ? -0.737 5.516 5.108 1.00 58.91 82 ASN A C 1
ATOM 659 O O . ASN A 1 82 ? -1.820 5.811 5.606 1.00 58.91 82 ASN A O 1
ATOM 663 N N . ILE A 1 83 ? -0.636 4.943 3.901 1.00 58.28 83 ILE A N 1
ATOM 664 C CA . ILE A 1 83 ? -1.818 4.576 3.115 1.00 58.28 83 ILE A CA 1
ATOM 665 C C . ILE A 1 83 ? -2.616 3.495 3.848 1.00 58.28 83 ILE A C 1
ATOM 667 O O . ILE A 1 83 ? -3.820 3.646 3.953 1.00 58.28 83 ILE A O 1
ATOM 671 N N . ALA A 1 84 ? -1.976 2.460 4.405 1.00 56.41 84 ALA A N 1
ATOM 672 C CA . ALA A 1 84 ? -2.639 1.368 5.125 1.00 56.41 84 ALA A CA 1
ATOM 673 C C . ALA A 1 84 ? -3.319 1.818 6.429 1.00 56.41 84 ALA A C 1
ATOM 675 O O . ALA A 1 84 ? -4.440 1.386 6.694 1.00 56.41 84 ALA A O 1
ATOM 676 N N . CYS A 1 85 ? -2.675 2.686 7.219 1.00 54.81 85 CYS A N 1
ATOM 677 C CA . CYS A 1 85 ? -3.256 3.233 8.449 1.00 54.81 85 CYS A CA 1
ATOM 678 C C . CYS A 1 85 ? -4.428 4.171 8.143 1.00 54.81 85 CYS A C 1
ATOM 680 O O . CYS A 1 85 ? -5.449 4.080 8.812 1.00 54.81 85 CYS A O 1
ATOM 682 N N . GLY A 1 86 ? -4.331 4.993 7.091 1.00 53.75 86 GLY A N 1
ATOM 683 C CA . GLY A 1 86 ? -5.487 5.736 6.583 1.00 53.75 86 GLY A CA 1
ATOM 684 C C . GLY A 1 86 ? -6.581 4.799 6.059 1.00 53.75 86 GLY A C 1
ATOM 685 O O . GLY A 1 86 ? -7.755 5.007 6.338 1.00 53.75 86 GLY A O 1
ATOM 686 N N . LEU A 1 87 ? -6.209 3.720 5.351 1.00 46.84 87 LEU A N 1
ATOM 687 C CA . LEU A 1 87 ? -7.144 2.765 4.738 1.00 46.84 87 LEU A CA 1
ATOM 688 C C . LEU A 1 87 ? -8.038 2.095 5.783 1.00 46.84 87 LEU A C 1
ATOM 690 O O . LEU A 1 87 ? -9.163 1.722 5.434 1.00 46.84 87 LEU A O 1
ATOM 694 N N . HIS A 1 88 ? -7.555 1.927 7.026 1.00 40.09 88 HIS A N 1
ATOM 695 C CA . HIS A 1 88 ? -8.263 1.252 8.121 1.00 40.09 88 HIS A CA 1
ATOM 696 C C . HIS A 1 88 ? -9.680 1.785 8.354 1.00 40.09 88 HIS A C 1
ATOM 698 O O . HIS A 1 88 ? -10.589 0.970 8.503 1.00 40.09 88 HIS A O 1
ATOM 704 N N . GLU A 1 89 ? -9.893 3.099 8.214 1.00 35.81 89 GLU A N 1
ATOM 705 C CA . GLU A 1 89 ? -11.210 3.751 8.343 1.00 35.81 89 GLU A CA 1
ATOM 706 C C . GLU A 1 89 ? -12.293 3.117 7.441 1.00 35.81 89 GLU A C 1
ATOM 708 O O . GLU A 1 89 ? -13.476 3.141 7.772 1.00 35.81 89 GLU A O 1
ATOM 713 N N . ARG A 1 90 ? -11.914 2.466 6.327 1.00 39.16 90 ARG A N 1
ATOM 714 C CA . ARG A 1 90 ? -12.851 1.828 5.380 1.00 39.16 90 ARG A CA 1
ATOM 715 C C . ARG A 1 90 ? -13.030 0.308 5.521 1.00 39.16 90 ARG A C 1
ATOM 717 O O . ARG A 1 90 ? -13.897 -0.233 4.845 1.00 39.16 90 ARG A O 1
ATOM 724 N N . VAL A 1 91 ? -12.269 -0.411 6.366 1.00 37.34 91 VAL A N 1
ATOM 725 C CA . VAL A 1 91 ? -12.530 -1.865 6.594 1.00 37.34 91 VAL A CA 1
ATOM 726 C C . VAL A 1 91 ? -13.770 -2.091 7.457 1.00 37.34 91 VAL A C 1
ATOM 728 O O . VAL A 1 91 ? -14.404 -3.133 7.344 1.00 37.34 91 VAL A O 1
ATOM 731 N N . LEU A 1 92 ? -14.179 -1.097 8.243 1.00 36.66 92 LEU A N 1
ATOM 732 C CA . LEU A 1 92 ? -15.362 -1.185 9.099 1.00 36.66 92 LEU A CA 1
ATOM 733 C C . LEU A 1 92 ? -16.685 -0.848 8.382 1.00 36.66 92 LEU A C 1
ATOM 735 O O . LEU A 1 92 ? -17.745 -1.003 8.981 1.00 36.66 92 LEU A O 1
ATOM 739 N N . SER A 1 93 ? -16.656 -0.428 7.107 1.00 34.59 93 SER A N 1
ATOM 740 C CA . SER A 1 93 ? -17.869 -0.106 6.331 1.00 34.59 93 SER A CA 1
ATOM 741 C C . SER A 1 93 ? -18.286 -1.170 5.308 1.00 34.59 93 SER A C 1
ATOM 743 O O . SER A 1 93 ? -19.300 -0.993 4.629 1.00 34.59 93 SER A O 1
ATOM 745 N N . LEU A 1 94 ? -17.568 -2.295 5.209 1.00 33.97 94 LEU A N 1
ATOM 746 C CA . LEU A 1 94 ? -18.056 -3.457 4.466 1.00 33.97 94 LEU A CA 1
ATOM 747 C C . LEU A 1 94 ? -18.994 -4.263 5.378 1.00 33.97 94 LEU A C 1
ATOM 749 O O . LEU A 1 94 ? -18.552 -4.709 6.438 1.00 33.97 94 LEU A O 1
ATOM 753 N N . PRO A 1 95 ? -20.277 -4.448 5.012 1.00 33.53 95 PRO A N 1
ATOM 754 C CA . PRO A 1 95 ? -21.184 -5.249 5.813 1.00 33.53 95 PRO A CA 1
ATOM 755 C C . PRO A 1 95 ? -20.647 -6.675 5.876 1.00 33.53 95 PRO A C 1
ATOM 757 O O . PRO A 1 95 ? -20.374 -7.294 4.847 1.00 33.53 95 PRO A O 1
ATOM 760 N N . SER A 1 96 ? -20.492 -7.171 7.098 1.00 37.00 96 SER A N 1
ATOM 761 C CA . SER A 1 96 ? -20.238 -8.573 7.394 1.00 37.00 96 SER A CA 1
ATOM 762 C C . SER A 1 96 ? -21.368 -9.401 6.773 1.00 37.00 96 SER A C 1
ATOM 764 O O . SER A 1 96 ? -22.489 -9.406 7.285 1.00 37.00 96 SER A O 1
ATOM 766 N N . GLY A 1 97 ? -21.083 -10.024 5.631 1.00 37.22 97 GLY A N 1
ATOM 767 C CA . GLY A 1 97 ? -21.901 -11.065 5.011 1.00 37.22 97 GLY A CA 1
ATOM 768 C C . GLY A 1 97 ? -21.369 -12.438 5.370 1.00 37.22 97 GLY A C 1
ATOM 769 O O . GLY A 1 97 ? -20.125 -12.575 5.425 1.00 37.22 97 GLY A O 1
#